Protein AF-A0A0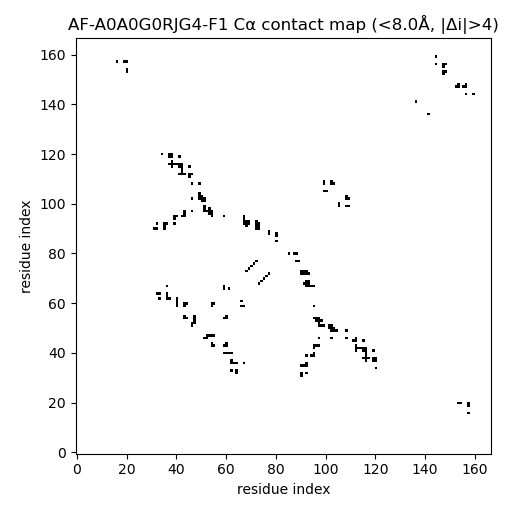G0RJG4-F1 (afdb_monomer)

Mean predicted aligned error: 9.1 Å

InterPro domains:
  IPR044537 Putative zinc metalloprotease Rip2-like [cd06158] (27-151)
  IPR052348 Zinc-dependent_metallopeptidase_M50B [PTHR35864] (21-141)

Foldseek 3Di:
DDDPPPDPDPVVVVVVLVVVLVVVVVVVLVVVLLLVLLLQLQLQVLLVVQQWCQLVVVVSNDSPSVSFDDCCQNPVVVVVCVVVVPPDDDDHTRHRDTDLVRGNDNPCSVVSSVVRSVVSSVVVVVVVVVVLVPPPDDPVLSVQCVVCVVVVVVVVNCVSVVDDPPD

Secondary structure (DSSP, 8-state):
---------HHHHHHHHHHHHHHHHHHHHHHHHHHHHHHHHHHHHHHHHTT--HHHHTT--SS-GGGG--HIIIIIHHHHHHHTT-S------PPPP--GGG-S-TTTHHHHHHHHHHHHHHHHHHHHHHHHHHS---HHHHHHHHHHHHTT-HHHHHHHHTS-S--

Sequence (167 aa):
MAVNSEKPSGFFSGLKLLVLLMLIMIFAIIALIMSAVVHEVAHGWTAYKLGDDTAKMLGRLTLNPIKHLDLFGSIILPLILVISHSPFFLAWAKPVPYNPYRLRDLKYGPLKVALAGPLSNLIMAVGFAIFARLLMIPQHTKLELAINFFQGSFDNLLGMMSGSFIN

Radius of gyration: 21.97 Å; Cα contacts (8 Å, |Δi|>4): 140; chains: 1; bounding box: 50×28×74 Å

Organism: NCBI:txid1618634

Nearest PDB structures (foldseek):
  4xkt-assembly1_G-2  TM=2.241E-01  e=1.289E+00  Escherichia coli
  4xkt-assembly1_C  TM=2.143E-01  e=2.997E+00  Escherichia coli

Structure (mmCIF, N/CA/C/O backbone):
data_AF-A0A0G0RJG4-F1
#
_entry.id   AF-A0A0G0RJG4-F1
#
loop_
_atom_site.group_PDB
_atom_site.id
_atom_site.type_symbol
_atom_site.label_atom_id
_atom_site.label_alt_id
_atom_site.label_comp_id
_atom_site.label_asym_id
_atom_site.label_entity_id
_atom_site.label_seq_id
_atom_site.pdbx_PDB_ins_code
_atom_site.Cartn_x
_atom_site.Cartn_y
_atom_site.Cartn_z
_atom_site.occupancy
_atom_site.B_iso_or_equiv
_atom_site.auth_seq_id
_atom_site.auth_comp_id
_atom_site.auth_asym_id
_atom_site.auth_atom_id
_atom_site.pdbx_PDB_model_num
ATOM 1 N N . MET A 1 1 ? 30.722 -3.584 -53.142 1.00 43.00 1 MET A N 1
ATOM 2 C CA . MET A 1 1 ? 30.078 -2.384 -52.570 1.00 43.00 1 MET A CA 1
ATOM 3 C C . MET A 1 1 ? 29.822 -2.692 -51.102 1.00 43.00 1 MET A C 1
ATOM 5 O O . MET A 1 1 ? 28.924 -3.465 -50.803 1.00 43.00 1 MET A O 1
ATOM 9 N N . ALA A 1 2 ? 30.721 -2.263 -50.213 1.00 41.78 2 ALA A N 1
ATOM 10 C CA . ALA A 1 2 ? 30.610 -2.545 -48.785 1.00 41.78 2 ALA A CA 1
ATOM 11 C C . ALA A 1 2 ? 29.524 -1.637 -48.197 1.00 41.78 2 ALA A C 1
ATOM 13 O O . ALA A 1 2 ? 29.663 -0.416 -48.221 1.00 41.78 2 ALA A O 1
ATOM 14 N N . VAL A 1 3 ? 28.428 -2.231 -47.726 1.00 47.91 3 VAL A N 1
ATOM 15 C CA . VAL A 1 3 ? 27.433 -1.520 -46.924 1.00 47.91 3 VAL A CA 1
ATOM 16 C C . VAL A 1 3 ? 28.093 -1.244 -45.579 1.00 47.91 3 VAL A C 1
ATOM 18 O O . VAL A 1 3 ? 28.253 -2.146 -44.760 1.00 47.91 3 VAL A O 1
ATOM 21 N N . ASN A 1 4 ? 28.541 -0.003 -45.390 1.00 43.38 4 ASN A N 1
ATOM 22 C CA . ASN A 1 4 ? 28.912 0.517 -44.083 1.00 43.38 4 ASN A CA 1
ATOM 23 C C . ASN A 1 4 ? 27.681 0.416 -43.179 1.00 43.38 4 ASN A C 1
ATOM 25 O O . ASN A 1 4 ? 26.763 1.229 -43.266 1.00 43.38 4 ASN A O 1
ATOM 29 N N . SER A 1 5 ? 27.652 -0.601 -42.320 1.00 49.16 5 SER A N 1
ATOM 30 C CA . SER A 1 5 ? 26.767 -0.627 -41.166 1.00 49.16 5 SER A CA 1
ATOM 31 C C . SER A 1 5 ? 27.285 0.423 -40.186 1.00 49.16 5 SER A C 1
ATOM 33 O O . SER A 1 5 ? 28.185 0.150 -39.385 1.00 49.16 5 SER A O 1
ATOM 35 N N . GLU A 1 6 ? 26.774 1.645 -40.288 1.00 47.28 6 GLU A N 1
ATOM 36 C CA . GLU A 1 6 ? 26.990 2.662 -39.267 1.00 47.28 6 GLU A CA 1
ATOM 37 C C . GLU A 1 6 ? 26.505 2.096 -37.928 1.00 47.28 6 GLU A C 1
ATOM 39 O O . GLU A 1 6 ? 25.310 1.923 -37.695 1.00 47.28 6 GLU A O 1
ATOM 44 N N . LYS A 1 7 ? 27.448 1.739 -37.049 1.00 47.12 7 LYS A N 1
ATOM 45 C CA . LYS A 1 7 ? 27.162 1.459 -35.641 1.00 47.12 7 LYS A CA 1
ATOM 46 C C . LYS A 1 7 ? 26.494 2.712 -35.065 1.00 47.12 7 LYS A C 1
ATOM 48 O O . LYS A 1 7 ? 27.163 3.749 -35.020 1.00 47.12 7 LYS A O 1
ATOM 53 N N . PRO A 1 8 ? 25.244 2.660 -34.576 1.00 45.19 8 PRO A N 1
ATOM 54 C CA . PRO A 1 8 ? 24.676 3.808 -33.896 1.00 45.19 8 PRO A CA 1
ATOM 55 C C . PRO A 1 8 ? 25.399 3.988 -32.552 1.00 45.19 8 PRO A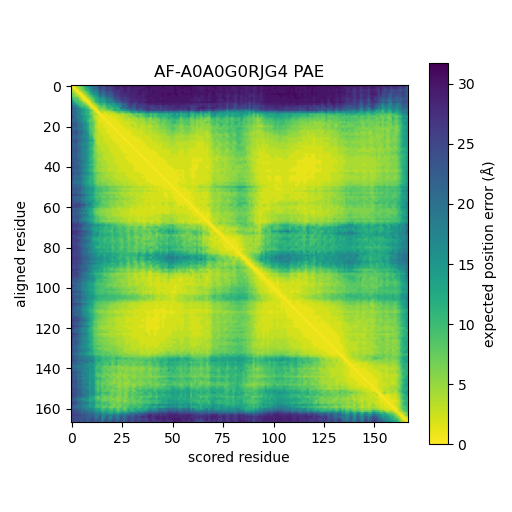 C 1
ATOM 57 O O . PRO A 1 8 ? 25.232 3.212 -31.615 1.00 45.19 8 PRO A O 1
ATOM 60 N N . SER A 1 9 ? 26.293 4.977 -32.525 1.00 48.28 9 SER A N 1
ATOM 61 C CA . SER A 1 9 ? 26.663 5.828 -31.385 1.00 48.28 9 SER A CA 1
ATOM 62 C C . SER A 1 9 ? 26.424 5.255 -29.972 1.00 48.28 9 SER A C 1
ATOM 64 O O . SER A 1 9 ? 25.478 5.610 -29.270 1.00 48.28 9 SER A O 1
ATOM 66 N N . GLY A 1 10 ? 27.378 4.450 -29.491 1.00 52.00 10 GLY A N 1
ATOM 67 C CA . GLY A 1 10 ? 27.362 3.810 -28.164 1.00 52.00 10 GLY A CA 1
ATOM 68 C C . GLY A 1 10 ? 27.379 4.736 -26.932 1.00 52.00 10 GLY A C 1
ATOM 69 O O . GLY A 1 10 ? 27.308 4.243 -25.814 1.00 52.00 10 GLY A O 1
ATOM 70 N N . PHE A 1 11 ? 27.459 6.060 -27.100 1.00 49.19 11 PHE A N 1
ATOM 71 C CA . PHE A 1 11 ? 27.419 7.024 -25.988 1.00 49.19 11 PHE A CA 1
ATOM 72 C C . PHE A 1 11 ? 26.005 7.579 -25.737 1.00 49.19 11 PHE A C 1
ATOM 74 O O . PHE A 1 11 ? 25.573 7.712 -24.593 1.00 49.19 11 PHE A O 1
ATOM 81 N N . PHE A 1 12 ? 25.237 7.832 -26.805 1.00 51.47 12 PHE A N 1
ATOM 82 C CA . PHE A 1 12 ? 23.851 8.300 -26.696 1.00 51.47 12 PHE A CA 1
ATOM 83 C C . PHE A 1 12 ? 22.882 7.185 -26.274 1.00 51.47 12 PHE A C 1
ATOM 85 O O . PHE A 1 12 ? 21.798 7.484 -25.776 1.00 51.47 12 PHE A O 1
ATOM 92 N N . SER A 1 13 ? 23.261 5.913 -26.435 1.00 65.81 13 SER A N 1
ATOM 93 C CA . SER A 1 13 ? 22.486 4.759 -25.961 1.00 65.81 13 SER A CA 1
ATOM 94 C C . SER A 1 13 ? 22.619 4.538 -24.450 1.00 65.81 13 SER A C 1
ATOM 96 O O . SER A 1 13 ? 21.612 4.292 -23.792 1.00 65.81 13 SER A O 1
ATOM 98 N N . GLY A 1 14 ? 23.820 4.701 -23.880 1.00 67.69 14 GLY A N 1
ATOM 99 C CA . GLY A 1 14 ? 24.075 4.483 -22.449 1.00 67.69 14 GLY A CA 1
ATOM 100 C C . GLY A 1 14 ? 23.371 5.491 -21.537 1.00 67.69 14 GLY A C 1
ATOM 101 O O . GLY A 1 14 ? 22.742 5.105 -20.555 1.00 67.69 14 GLY A O 1
ATOM 102 N N . LEU A 1 15 ? 23.394 6.782 -21.891 1.00 76.06 15 LEU A N 1
ATOM 103 C CA . LEU A 1 15 ? 22.679 7.809 -21.124 1.00 76.06 15 LEU A CA 1
ATOM 104 C C . LEU A 1 15 ? 2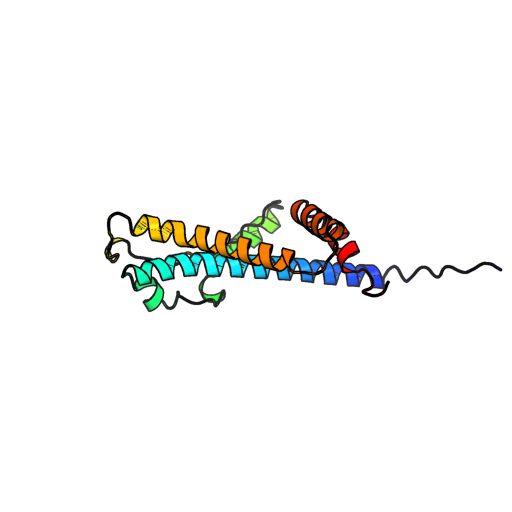1.154 7.623 -21.200 1.00 76.06 15 LEU A C 1
ATOM 106 O O . LEU A 1 15 ? 20.469 7.761 -20.191 1.00 76.06 15 LEU A O 1
ATOM 110 N N . LYS A 1 16 ? 20.617 7.269 -22.377 1.00 72.94 16 LYS A N 1
ATOM 111 C CA . LYS A 1 16 ? 19.186 6.956 -22.544 1.00 72.94 16 LYS A CA 1
ATOM 112 C C . LYS A 1 16 ? 18.770 5.745 -21.713 1.00 72.94 16 LYS A C 1
ATOM 114 O O . LYS A 1 16 ? 17.719 5.790 -21.082 1.00 72.94 16 LYS A O 1
ATOM 119 N N . LEU A 1 17 ? 19.597 4.700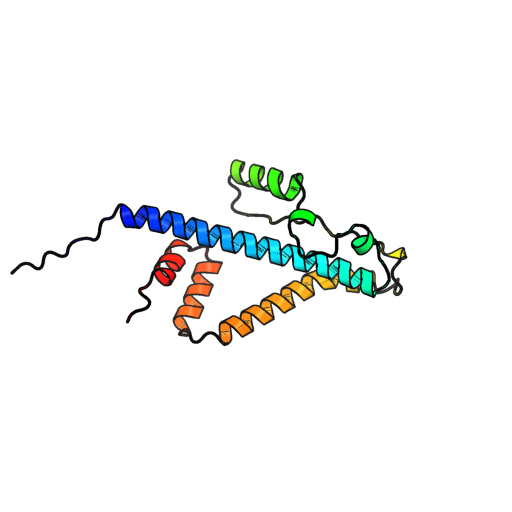 -21.690 1.00 71.31 17 LEU A N 1
ATOM 120 C CA . LEU A 1 17 ? 19.367 3.508 -20.877 1.00 71.31 17 LEU A CA 1
ATOM 121 C C . LEU A 1 17 ? 19.326 3.858 -19.385 1.00 71.31 17 LEU A C 1
ATOM 123 O O . LEU A 1 17 ? 18.393 3.467 -18.694 1.00 71.31 17 LEU A O 1
ATOM 127 N N . LEU A 1 18 ? 20.283 4.659 -18.910 1.00 77.00 18 LEU A N 1
ATOM 128 C CA . LEU A 1 18 ? 20.343 5.098 -17.516 1.00 77.00 18 LEU A CA 1
ATOM 129 C C . LEU A 1 18 ? 19.128 5.952 -17.123 1.00 77.00 18 LEU A C 1
ATOM 131 O O . LEU A 1 18 ? 18.521 5.717 -16.081 1.00 77.00 18 LEU A O 1
ATOM 135 N N . VAL A 1 19 ? 18.723 6.898 -17.972 1.00 79.50 19 VAL A N 1
ATOM 136 C CA . VAL A 1 19 ? 17.514 7.705 -17.738 1.00 79.50 19 VAL A CA 1
ATOM 137 C C . VAL A 1 19 ? 16.266 6.821 -17.699 1.00 79.50 19 VAL A C 1
ATOM 139 O O . VAL A 1 19 ? 15.425 6.990 -16.819 1.00 79.50 19 VAL A O 1
ATOM 142 N N . LEU A 1 20 ? 16.141 5.852 -18.607 1.00 72.12 20 LEU A N 1
ATOM 143 C CA . LEU A 1 20 ? 14.975 4.972 -18.662 1.00 72.12 20 LEU A CA 1
ATOM 144 C C . LEU A 1 20 ? 14.928 3.995 -17.470 1.00 72.12 20 LEU A C 1
ATOM 146 O O . LEU A 1 20 ? 13.856 3.809 -16.895 1.00 72.12 20 LEU A O 1
ATOM 150 N N . LEU A 1 21 ? 16.076 3.462 -17.028 1.00 75.44 21 LEU A N 1
ATOM 151 C CA . LEU A 1 21 ? 16.214 2.713 -15.767 1.00 75.44 21 LEU A CA 1
ATOM 152 C C . LEU A 1 21 ? 15.691 3.532 -14.585 1.00 75.44 21 LEU A C 1
ATOM 154 O O . LEU A 1 21 ? 14.862 3.055 -13.809 1.00 75.44 21 LEU A O 1
ATOM 158 N N . MET A 1 22 ? 16.144 4.783 -14.466 1.00 79.62 22 MET A N 1
ATOM 159 C CA . MET A 1 22 ? 15.704 5.679 -13.398 1.00 79.62 22 MET A CA 1
ATOM 160 C C . MET A 1 22 ? 14.191 5.909 -13.445 1.00 79.62 22 MET A C 1
ATOM 162 O O . MET A 1 22 ? 13.543 5.865 -12.402 1.00 79.62 22 MET A O 1
ATOM 166 N N . LEU A 1 23 ? 13.606 6.096 -14.631 1.00 81.50 23 LEU A N 1
ATOM 167 C CA . LEU A 1 23 ? 12.160 6.280 -14.785 1.00 81.50 23 LEU A CA 1
ATOM 168 C C . LEU A 1 23 ? 11.360 5.049 -14.339 1.00 81.50 23 LEU A C 1
ATOM 170 O O . LEU A 1 23 ? 10.376 5.206 -13.615 1.00 81.50 23 LEU A O 1
ATOM 174 N N . ILE A 1 24 ? 11.780 3.838 -14.724 1.00 78.50 24 ILE A N 1
ATOM 175 C CA . ILE A 1 24 ? 11.117 2.592 -14.304 1.00 78.50 24 ILE A CA 1
ATOM 176 C C . ILE A 1 24 ? 11.192 2.433 -12.785 1.00 78.50 24 ILE A C 1
ATOM 178 O O . ILE A 1 24 ? 10.181 2.134 -12.147 1.00 78.50 24 ILE A O 1
ATOM 182 N N . MET A 1 25 ? 12.360 2.686 -12.193 1.00 79.00 25 MET A N 1
ATOM 183 C CA . MET A 1 25 ? 12.541 2.610 -10.743 1.00 79.00 25 MET A CA 1
ATOM 184 C C . MET A 1 25 ? 11.673 3.627 -10.001 1.00 79.00 25 MET A C 1
ATOM 186 O O . MET A 1 25 ? 11.000 3.273 -9.034 1.00 79.00 25 MET A O 1
ATOM 190 N N . ILE A 1 26 ? 11.629 4.875 -10.472 1.00 83.75 26 ILE A N 1
ATOM 191 C CA . ILE A 1 26 ? 10.773 5.919 -9.896 1.00 83.75 26 ILE A CA 1
ATOM 192 C C . ILE A 1 26 ? 9.301 5.510 -9.991 1.00 83.75 26 ILE A C 1
ATOM 194 O O . ILE A 1 26 ? 8.573 5.612 -9.004 1.00 83.75 26 ILE A O 1
ATOM 198 N N . PHE A 1 27 ? 8.861 5.006 -11.145 1.00 84.81 27 PHE A N 1
ATOM 199 C CA . PHE A 1 27 ? 7.491 4.536 -11.330 1.00 84.81 27 PHE A CA 1
ATOM 200 C C . PHE A 1 27 ? 7.142 3.391 -10.369 1.00 84.81 27 PHE A C 1
ATOM 202 O O . PHE A 1 27 ? 6.102 3.442 -9.712 1.00 84.81 27 PHE A O 1
ATOM 209 N N . ALA A 1 28 ? 8.023 2.395 -10.234 1.00 82.44 28 ALA A N 1
ATOM 210 C CA . ALA A 1 28 ? 7.832 1.272 -9.320 1.00 82.44 28 ALA A CA 1
ATOM 211 C C . ALA A 1 28 ? 7.734 1.732 -7.855 1.00 82.44 28 ALA A C 1
ATOM 213 O O . ALA A 1 28 ? 6.841 1.293 -7.130 1.00 82.44 28 ALA A O 1
ATOM 214 N N . ILE A 1 29 ? 8.594 2.665 -7.433 1.00 83.44 29 ILE A N 1
ATOM 215 C CA . ILE A 1 29 ? 8.563 3.248 -6.084 1.00 83.44 29 ILE A CA 1
ATOM 216 C C . ILE A 1 29 ? 7.258 4.016 -5.848 1.00 83.44 29 ILE A C 1
ATOM 218 O O . ILE A 1 29 ? 6.623 3.839 -4.809 1.00 83.44 29 ILE A O 1
ATOM 222 N N . ILE A 1 30 ? 6.817 4.835 -6.806 1.00 87.62 30 ILE A N 1
ATOM 223 C CA . ILE A 1 30 ? 5.546 5.566 -6.698 1.00 87.62 30 ILE A CA 1
ATOM 224 C C . ILE A 1 30 ? 4.375 4.586 -6.585 1.00 87.62 30 ILE A C 1
ATOM 226 O O . ILE A 1 30 ? 3.525 4.756 -5.711 1.00 87.62 30 ILE A O 1
ATOM 230 N N . ALA A 1 31 ? 4.335 3.546 -7.420 1.00 88.94 31 ALA A N 1
ATOM 231 C CA . ALA A 1 31 ? 3.289 2.528 -7.371 1.00 88.94 31 ALA A CA 1
ATOM 232 C C . ALA A 1 31 ? 3.261 1.805 -6.014 1.00 88.94 31 ALA A C 1
ATOM 234 O O . ALA A 1 31 ? 2.189 1.613 -5.438 1.00 88.94 31 ALA A O 1
ATOM 235 N N . LEU A 1 32 ? 4.434 1.475 -5.469 1.00 86.88 32 LEU A N 1
ATOM 236 C CA . LEU A 1 32 ? 4.583 0.850 -4.157 1.00 86.88 32 LEU A CA 1
ATOM 237 C C . LEU A 1 32 ? 4.070 1.753 -3.026 1.00 86.88 32 LEU A C 1
ATOM 239 O O . LEU A 1 32 ? 3.271 1.308 -2.201 1.00 86.88 32 LEU A O 1
ATOM 243 N N . ILE A 1 33 ? 4.463 3.031 -3.023 1.00 89.25 33 ILE A N 1
ATOM 244 C CA . ILE A 1 33 ? 3.992 4.025 -2.045 1.00 89.25 33 ILE A CA 1
ATOM 245 C C . ILE A 1 33 ? 2.475 4.177 -2.139 1.00 89.25 33 ILE A C 1
ATOM 247 O O . ILE A 1 33 ? 1.787 4.133 -1.122 1.00 89.25 33 ILE A O 1
ATOM 251 N N . MET A 1 34 ? 1.931 4.320 -3.347 1.00 92.19 34 MET A N 1
ATOM 252 C CA . MET A 1 34 ? 0.489 4.473 -3.531 1.00 92.19 34 MET A CA 1
ATOM 253 C C . MET A 1 34 ? -0.278 3.222 -3.096 1.00 92.19 34 MET A C 1
ATOM 255 O O . MET A 1 34 ? -1.319 3.352 -2.454 1.00 92.19 34 MET A O 1
ATOM 259 N N . SER A 1 35 ? 0.247 2.023 -3.363 1.00 92.88 35 SER A N 1
ATOM 260 C CA . SER A 1 35 ? -0.346 0.777 -2.868 1.00 92.88 35 SER A CA 1
ATOM 261 C C . SER A 1 35 ? -0.363 0.728 -1.339 1.00 92.88 35 SER A C 1
ATOM 263 O O . SER A 1 35 ? -1.383 0.357 -0.762 1.00 92.88 35 SER A O 1
ATOM 265 N N . ALA A 1 36 ? 0.727 1.121 -0.677 1.00 91.44 36 ALA A N 1
ATOM 266 C CA . ALA A 1 36 ? 0.795 1.184 0.783 1.00 91.44 36 ALA A CA 1
ATOM 267 C C . ALA A 1 36 ? -0.166 2.239 1.360 1.00 91.44 36 ALA A C 1
ATOM 269 O O . ALA A 1 36 ? -0.847 1.991 2.350 1.00 91.44 36 ALA A O 1
ATOM 270 N N . VAL A 1 37 ? -0.305 3.396 0.710 1.00 93.75 37 VAL A N 1
ATOM 271 C CA . VAL A 1 37 ? -1.272 4.426 1.122 1.00 93.75 37 VAL A CA 1
ATOM 272 C C . VAL A 1 37 ? -2.703 3.908 1.025 1.00 93.75 37 VAL A C 1
ATOM 274 O O . VAL A 1 37 ? -3.486 4.103 1.951 1.00 93.75 37 VAL A O 1
ATOM 277 N N . VAL A 1 38 ? -3.061 3.233 -0.069 1.00 95.88 38 VAL A N 1
ATOM 278 C CA . VAL A 1 38 ? -4.399 2.640 -0.219 1.00 95.88 38 VAL A CA 1
ATOM 279 C C . VAL A 1 38 ? -4.646 1.575 0.854 1.00 95.88 38 VAL A C 1
ATOM 281 O O . VAL A 1 38 ? -5.729 1.567 1.437 1.00 95.88 38 VAL A O 1
ATOM 284 N N . HIS A 1 39 ? -3.645 0.746 1.163 1.00 95.94 39 HIS A N 1
ATOM 285 C CA . HIS A 1 39 ? -3.690 -0.249 2.241 1.00 95.94 39 HIS A CA 1
ATOM 286 C C . HIS A 1 39 ? -4.041 0.382 3.596 1.00 95.94 39 HIS A C 1
ATOM 288 O O . HIS A 1 39 ? -5.005 -0.009 4.256 1.00 95.94 39 HIS A O 1
ATOM 294 N N . GLU A 1 40 ? -3.309 1.424 3.977 1.00 95.19 40 GLU A N 1
ATOM 295 C CA . GLU A 1 40 ? -3.510 2.128 5.243 1.00 95.19 40 GLU A CA 1
ATOM 296 C C . GLU A 1 40 ? -4.842 2.885 5.295 1.00 95.19 40 GLU A C 1
ATOM 298 O O . GLU A 1 40 ? -5.567 2.867 6.297 1.00 95.19 40 GLU A O 1
ATOM 303 N N . VAL A 1 41 ? -5.226 3.519 4.187 1.00 96.12 41 VAL A N 1
ATOM 304 C CA . VAL A 1 41 ? -6.527 4.186 4.078 1.00 96.12 41 VAL A CA 1
ATOM 305 C C . VAL A 1 41 ? -7.666 3.173 4.170 1.00 96.12 41 VAL A C 1
ATOM 307 O O . VAL A 1 41 ? -8.691 3.498 4.766 1.00 96.12 41 VAL A O 1
ATOM 310 N N . ALA A 1 42 ? -7.509 1.951 3.656 1.00 97.56 42 ALA A N 1
ATOM 311 C CA . ALA A 1 42 ? -8.522 0.903 3.766 1.00 97.56 42 ALA A CA 1
ATOM 312 C C . ALA A 1 42 ? -8.742 0.457 5.222 1.00 97.56 42 ALA A C 1
ATOM 314 O O . ALA A 1 42 ? -9.898 0.303 5.638 1.00 97.56 42 ALA A O 1
ATOM 315 N N . HIS A 1 43 ? -7.674 0.334 6.020 1.00 97.25 43 HIS A N 1
ATOM 316 C CA . HIS A 1 43 ? -7.778 0.117 7.468 1.00 97.25 43 HIS A CA 1
ATOM 317 C C . HIS A 1 43 ? -8.589 1.231 8.136 1.00 97.25 43 HIS A C 1
ATOM 319 O O . HIS A 1 43 ? -9.624 0.968 8.760 1.00 97.25 43 HIS A O 1
ATOM 325 N N . GLY A 1 44 ? -8.171 2.485 7.948 1.00 96.25 44 GLY A N 1
ATOM 326 C CA . GLY A 1 44 ? -8.833 3.636 8.560 1.00 96.25 44 GLY A CA 1
ATOM 327 C C . GLY A 1 44 ? -10.274 3.835 8.086 1.00 96.25 44 GLY A C 1
ATOM 328 O O . GLY A 1 44 ? -11.147 4.192 8.876 1.00 96.25 44 GLY A O 1
ATOM 329 N N . TRP A 1 45 ? -10.553 3.593 6.806 1.00 97.38 45 TRP A N 1
ATOM 330 C CA . TRP A 1 45 ? -11.897 3.708 6.243 1.00 97.38 45 TRP A CA 1
ATOM 331 C C . TRP A 1 45 ? -12.830 2.651 6.826 1.00 97.38 45 TRP A C 1
ATOM 333 O O . TRP A 1 45 ? -13.973 2.957 7.167 1.00 97.38 45 TRP A O 1
ATOM 343 N N . THR A 1 46 ? -12.337 1.426 7.005 1.00 97.56 46 THR A N 1
ATOM 344 C CA . THR A 1 46 ? -13.107 0.346 7.630 1.00 97.56 46 THR A CA 1
ATOM 345 C C . THR A 1 46 ? -13.378 0.645 9.100 1.00 97.56 46 THR A C 1
ATOM 347 O O . THR A 1 46 ? -14.521 0.512 9.538 1.00 97.56 46 THR A O 1
ATOM 350 N N . ALA A 1 47 ? -12.381 1.134 9.845 1.00 97.12 47 ALA A N 1
ATOM 351 C CA . ALA A 1 47 ? -12.568 1.588 11.224 1.00 97.12 47 ALA A CA 1
ATOM 352 C C . ALA A 1 47 ? -13.624 2.705 11.309 1.00 97.12 47 ALA A C 1
ATOM 354 O O . ALA A 1 47 ? -14.556 2.615 12.110 1.00 97.12 47 ALA A O 1
ATOM 355 N N . TYR A 1 48 ? -13.569 3.677 10.392 1.00 96.94 48 TYR A N 1
ATOM 356 C CA . TYR A 1 48 ? -14.559 4.750 10.286 1.00 96.94 48 TYR A CA 1
ATOM 357 C C . TYR A 1 48 ? -15.972 4.236 10.011 1.00 96.94 48 TYR A C 1
ATOM 359 O O . TYR A 1 48 ? -16.929 4.657 10.662 1.00 96.94 48 TYR A O 1
ATOM 367 N N . LYS A 1 49 ? -16.124 3.284 9.086 1.00 96.56 49 LYS A N 1
ATOM 368 C CA . LYS A 1 49 ? -17.420 2.646 8.805 1.00 96.56 49 LYS A CA 1
ATOM 369 C C . LYS A 1 49 ? -17.946 1.837 9.987 1.00 96.56 49 LYS A C 1
ATOM 371 O O . LYS A 1 49 ? -19.160 1.763 10.179 1.00 96.56 49 LYS A O 1
ATOM 376 N N . LEU A 1 50 ? -17.050 1.277 10.792 1.00 96.62 50 LEU A N 1
ATOM 377 C CA . LEU A 1 50 ? -17.376 0.570 12.024 1.00 96.62 50 LEU A CA 1
ATOM 378 C C . LEU A 1 50 ? -17.586 1.504 13.224 1.00 96.62 50 LEU A C 1
ATOM 380 O O . LEU A 1 50 ? -17.952 1.006 14.281 1.00 96.62 50 LEU A O 1
ATOM 384 N N . GLY A 1 51 ? -17.448 2.823 13.070 1.00 95.50 51 GLY A N 1
ATOM 385 C CA . GLY A 1 51 ? -17.792 3.819 14.091 1.00 95.50 51 GLY A CA 1
ATOM 386 C C . GLY A 1 51 ? -16.612 4.565 14.712 1.00 95.50 51 GLY A C 1
ATOM 387 O O . GLY A 1 51 ? -16.849 5.519 15.445 1.00 95.50 51 GLY A O 1
ATOM 388 N N . ASP A 1 52 ? -15.369 4.194 14.400 1.00 96.75 52 ASP A N 1
ATOM 389 C CA . ASP A 1 52 ? -14.189 4.887 14.914 1.00 96.75 52 ASP A CA 1
ATOM 390 C C . ASP A 1 52 ? -13.728 6.009 13.974 1.00 96.75 52 ASP A C 1
ATOM 392 O O . ASP A 1 52 ? -13.151 5.784 12.911 1.00 96.75 52 ASP A O 1
ATOM 396 N N . ASP A 1 53 ? -13.946 7.252 14.382 1.00 95.56 53 ASP A N 1
ATOM 397 C CA . ASP A 1 53 ? -13.578 8.446 13.627 1.00 95.56 53 ASP A CA 1
ATOM 398 C C . ASP A 1 53 ? -12.148 8.950 13.868 1.00 95.56 53 ASP A C 1
ATOM 400 O O . ASP A 1 53 ? -11.757 9.951 13.263 1.00 95.56 53 ASP A O 1
ATOM 404 N N . THR A 1 54 ? -11.336 8.245 14.664 1.00 95.12 54 THR A N 1
ATOM 405 C CA . THR A 1 54 ? -9.964 8.645 15.030 1.00 95.12 54 THR A CA 1
ATOM 406 C C . THR A 1 54 ? -9.107 9.004 13.808 1.00 95.12 54 THR A C 1
ATOM 408 O O . THR A 1 54 ? -8.570 10.112 13.723 1.00 95.12 54 THR A O 1
ATOM 411 N N . ALA A 1 55 ? -9.029 8.118 12.809 1.00 93.38 55 ALA A N 1
ATOM 412 C CA . ALA A 1 55 ? -8.276 8.369 11.577 1.00 93.38 55 ALA A CA 1
ATOM 413 C C . ALA A 1 55 ? -8.802 9.584 10.790 1.00 93.38 55 ALA A C 1
ATOM 415 O O . ALA A 1 55 ? -8.027 10.341 10.195 1.00 93.38 55 ALA A O 1
A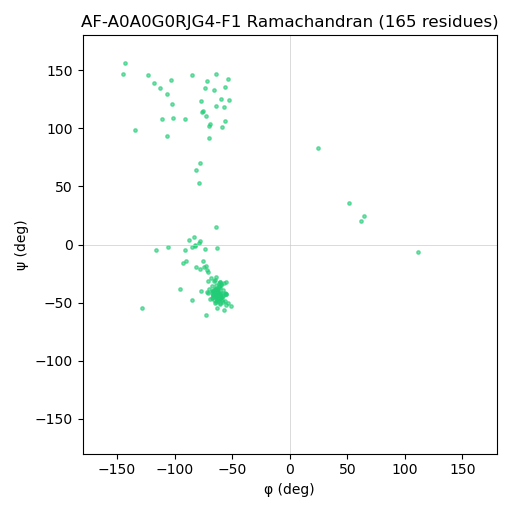TOM 416 N N . LYS A 1 56 ? -10.125 9.784 10.778 1.00 94.06 56 LYS A N 1
ATOM 417 C CA . LYS A 1 56 ? -10.768 10.893 10.066 1.00 94.06 56 LYS A CA 1
ATOM 418 C C . LYS A 1 56 ? -10.457 12.226 10.739 1.00 94.06 56 LYS A C 1
ATOM 420 O O . LYS A 1 56 ? -10.059 13.161 10.048 1.00 94.06 56 LYS A O 1
ATOM 425 N N . MET A 1 57 ? -10.590 12.298 12.063 1.00 94.38 57 MET A N 1
ATOM 426 C CA . MET A 1 57 ? -10.296 13.500 12.851 1.00 94.38 57 MET A CA 1
ATOM 427 C C . MET A 1 57 ? -8.829 13.920 12.736 1.00 94.38 57 MET A C 1
ATOM 429 O O . MET A 1 57 ? -8.530 15.105 12.644 1.00 94.38 57 MET A O 1
ATOM 433 N N . LEU A 1 58 ? -7.913 12.953 12.655 1.00 93.44 58 LEU A N 1
ATOM 434 C CA . LEU A 1 58 ? -6.486 13.211 12.440 1.00 93.44 58 LEU A CA 1
ATOM 435 C C . LEU A 1 58 ? -6.141 13.545 10.976 1.00 93.44 58 LEU A C 1
ATOM 437 O O . LEU A 1 58 ? -4.967 13.698 10.631 1.00 93.44 58 LEU A O 1
ATOM 441 N N . GLY A 1 59 ? -7.140 13.627 10.090 1.00 92.44 59 GLY A N 1
ATOM 442 C CA . GLY A 1 59 ? -6.958 13.948 8.676 1.00 92.44 59 GLY A CA 1
ATOM 443 C C . GLY A 1 59 ? -6.148 12.901 7.907 1.00 92.44 59 GLY A C 1
ATOM 444 O O . GLY A 1 59 ? -5.520 13.253 6.902 1.00 92.44 59 GLY A O 1
ATOM 445 N N . ARG A 1 60 ? -6.141 11.650 8.394 1.00 93.19 60 ARG A N 1
ATOM 446 C CA . ARG A 1 60 ? -5.378 10.504 7.869 1.00 93.19 60 ARG A CA 1
ATOM 447 C C . ARG A 1 60 ? -6.139 9.699 6.812 1.00 93.19 60 ARG A C 1
ATOM 449 O O . ARG A 1 60 ? -5.519 8.944 6.078 1.00 93.19 60 ARG A O 1
ATOM 456 N N . LEU A 1 61 ? -7.451 9.892 6.666 1.00 93.56 61 LEU A N 1
ATOM 457 C CA . LEU A 1 61 ? -8.230 9.313 5.561 1.00 93.56 61 LEU A CA 1
ATOM 458 C C . LEU A 1 61 ? -8.025 10.109 4.265 1.00 93.56 61 LEU A C 1
ATOM 460 O O . LEU A 1 61 ? -8.905 10.842 3.818 1.00 93.56 61 LEU A O 1
ATOM 464 N N . THR A 1 62 ? -6.832 10.015 3.687 1.00 93.88 62 THR A N 1
ATOM 465 C CA . THR A 1 62 ? -6.459 10.724 2.460 1.00 93.88 62 THR A CA 1
ATOM 466 C C . THR A 1 62 ? -5.524 9.878 1.610 1.00 93.88 62 THR A C 1
ATOM 468 O O . THR A 1 62 ? -4.693 9.159 2.148 1.00 93.88 62 THR A O 1
ATOM 471 N N . LEU A 1 63 ? -5.618 10.003 0.287 1.00 92.81 63 LEU A N 1
ATOM 472 C CA . LEU A 1 63 ? -4.672 9.387 -0.647 1.00 92.81 63 LEU A CA 1
ATOM 473 C C . LEU A 1 63 ? -3.399 10.224 -0.844 1.00 92.81 63 LEU A C 1
ATOM 475 O O . LEU A 1 63 ? -2.583 9.899 -1.698 1.00 92.81 63 LEU A O 1
ATOM 479 N N . ASN A 1 64 ? -3.220 11.308 -0.081 1.00 92.50 64 ASN A N 1
ATOM 480 C CA . ASN A 1 64 ? -1.982 12.076 -0.102 1.00 92.50 64 ASN A CA 1
ATOM 481 C C . ASN A 1 64 ? -0.862 11.284 0.607 1.00 92.50 64 ASN A C 1
ATOM 483 O O . ASN A 1 64 ? -0.905 11.179 1.840 1.00 92.50 64 ASN A O 1
ATOM 487 N N . PRO A 1 65 ? 0.157 10.785 -0.122 1.00 86.75 65 PRO A N 1
ATOM 488 C CA . PRO A 1 65 ? 1.208 9.944 0.445 1.00 86.75 65 PRO A CA 1
ATOM 489 C C . PRO A 1 65 ? 1.999 10.656 1.538 1.00 86.75 65 PRO A C 1
ATOM 491 O O . PRO A 1 65 ? 2.354 10.029 2.528 1.00 86.75 65 PRO A O 1
ATOM 494 N N . ILE A 1 66 ? 2.179 11.977 1.442 1.00 88.38 66 ILE A N 1
ATOM 495 C CA . ILE A 1 66 ? 2.954 12.773 2.406 1.00 88.38 66 ILE A CA 1
ATOM 496 C C . ILE A 1 66 ? 2.406 12.617 3.830 1.00 88.38 66 ILE A C 1
ATOM 498 O O . ILE A 1 66 ? 3.166 12.618 4.795 1.00 88.38 66 ILE A O 1
ATOM 502 N N . LYS A 1 67 ? 1.088 12.436 3.989 1.00 86.62 67 LYS A N 1
ATOM 503 C CA . LYS A 1 67 ? 0.483 12.258 5.317 1.00 86.62 67 LYS A CA 1
ATOM 504 C C . LYS A 1 67 ? 0.774 10.894 5.939 1.00 86.62 67 LYS A C 1
ATOM 506 O O . LYS A 1 67 ? 0.631 10.752 7.154 1.00 86.62 67 LYS A O 1
ATOM 511 N N . HIS A 1 68 ? 1.169 9.920 5.130 1.00 86.56 68 HIS A N 1
ATOM 512 C CA . HIS A 1 68 ? 1.455 8.542 5.524 1.00 86.56 68 HIS A CA 1
ATOM 513 C C . HIS A 1 68 ? 2.948 8.233 5.554 1.00 86.56 68 HIS A C 1
ATOM 515 O O . HIS A 1 68 ? 3.318 7.141 5.953 1.00 86.56 68 HIS A O 1
ATOM 521 N N . LEU A 1 69 ? 3.812 9.177 5.192 1.00 84.62 69 LEU A N 1
ATOM 522 C CA . LEU A 1 69 ? 5.253 9.022 5.359 1.00 84.62 69 LEU A CA 1
ATOM 523 C C . LEU A 1 69 ? 5.670 9.423 6.779 1.00 84.62 69 LEU A C 1
ATOM 525 O O . LEU A 1 69 ? 5.104 10.332 7.398 1.00 84.62 69 LEU A O 1
ATOM 529 N N . ASP A 1 70 ? 6.678 8.740 7.303 1.00 85.12 70 ASP A N 1
ATOM 530 C CA . ASP A 1 70 ? 7.393 9.100 8.521 1.00 85.12 70 ASP A CA 1
ATOM 531 C C . ASP A 1 70 ? 8.887 9.252 8.232 1.00 85.12 70 ASP A C 1
ATOM 533 O O . ASP A 1 70 ? 9.467 8.539 7.421 1.00 85.12 70 ASP A O 1
ATOM 537 N N . LEU A 1 71 ? 9.538 10.186 8.921 1.00 78.00 71 LEU A N 1
ATOM 538 C CA . LEU A 1 71 ? 10.954 10.478 8.695 1.00 78.00 71 LEU A CA 1
ATOM 539 C C . LEU A 1 71 ? 11.848 9.249 8.939 1.00 78.00 71 LEU A C 1
ATOM 541 O O . LEU A 1 71 ? 12.842 9.051 8.247 1.00 78.00 71 LEU A O 1
ATOM 545 N N . PHE A 1 72 ? 11.486 8.409 9.909 1.00 80.81 72 PHE A N 1
ATOM 546 C CA . PHE A 1 72 ? 12.276 7.234 10.248 1.00 80.81 72 PHE A CA 1
ATOM 547 C C . PHE A 1 72 ? 12.154 6.147 9.177 1.00 80.81 72 PHE A C 1
ATOM 549 O O . PHE A 1 72 ? 13.145 5.803 8.536 1.00 80.81 72 PHE A O 1
ATOM 556 N N . GLY A 1 73 ? 10.946 5.646 8.931 1.00 75.12 73 GLY A N 1
ATOM 557 C CA . GLY A 1 73 ? 10.715 4.573 7.972 1.00 75.12 73 GLY A CA 1
ATOM 558 C C . GLY A 1 73 ? 10.879 4.989 6.512 1.00 75.12 73 GLY A C 1
ATOM 559 O O . GLY A 1 73 ? 11.323 4.186 5.699 1.00 75.12 73 GLY A O 1
ATOM 560 N N . SER A 1 74 ? 10.573 6.240 6.164 1.00 74.81 74 SER A N 1
ATOM 561 C CA . SER A 1 74 ? 10.588 6.699 4.766 1.00 74.81 74 SER A CA 1
ATOM 562 C C . SER A 1 74 ? 11.913 7.331 4.324 1.00 74.81 74 SER A C 1
ATOM 564 O O . SER A 1 74 ? 12.120 7.499 3.125 1.00 74.81 74 SER A O 1
ATOM 566 N N . ILE A 1 75 ? 12.804 7.707 5.255 1.00 77.12 75 ILE A N 1
ATOM 567 C CA . ILE A 1 75 ? 14.092 8.353 4.930 1.00 77.12 75 ILE A CA 1
ATOM 568 C C . ILE A 1 75 ? 15.268 7.645 5.612 1.00 77.12 75 ILE A C 1
ATOM 570 O O . ILE A 1 75 ? 16.199 7.217 4.931 1.00 77.12 75 ILE A O 1
ATOM 574 N N . ILE A 1 76 ? 15.233 7.486 6.938 1.00 81.75 76 ILE A N 1
ATOM 575 C CA . ILE A 1 76 ? 16.366 6.919 7.692 1.00 81.75 76 ILE A CA 1
ATOM 576 C C . ILE A 1 76 ? 16.569 5.437 7.356 1.00 81.75 76 ILE A C 1
ATOM 578 O O . ILE A 1 76 ? 17.693 5.015 7.087 1.00 81.75 76 ILE A O 1
ATOM 582 N N . LEU A 1 77 ? 15.492 4.650 7.334 1.00 81.94 77 LEU A N 1
ATOM 583 C CA . LEU A 1 77 ? 15.561 3.217 7.058 1.00 81.94 77 LEU A CA 1
ATOM 584 C C . LEU A 1 77 ? 16.099 2.921 5.640 1.00 81.94 77 LEU A C 1
ATOM 586 O O . LEU A 1 77 ? 17.056 2.153 5.543 1.00 81.94 77 LEU A O 1
ATOM 590 N N . PRO A 1 78 ? 15.603 3.554 4.554 1.00 75.94 78 PRO A N 1
ATOM 591 C CA . PRO A 1 78 ? 16.200 3.412 3.229 1.00 75.94 78 PRO A CA 1
ATOM 592 C C . PRO A 1 78 ? 17.683 3.784 3.193 1.00 75.94 78 PRO A C 1
ATOM 594 O O . PRO A 1 78 ? 18.469 3.057 2.595 1.00 75.94 78 PRO A O 1
ATOM 597 N N . LEU A 1 79 ? 18.090 4.869 3.863 1.00 81.75 79 LEU A N 1
ATOM 598 C CA . LEU A 1 79 ? 19.492 5.295 3.894 1.00 81.75 79 LEU A CA 1
ATOM 599 C C . LEU A 1 79 ? 20.396 4.233 4.535 1.00 81.75 79 LEU A C 1
ATOM 601 O O . LEU A 1 79 ? 21.458 3.920 3.998 1.00 81.75 79 LEU A O 1
ATOM 605 N N . ILE A 1 80 ? 19.955 3.636 5.644 1.00 83.69 80 ILE A N 1
ATOM 606 C CA . ILE A 1 80 ? 20.670 2.532 6.294 1.00 83.69 80 ILE A CA 1
ATOM 607 C C . ILE A 1 80 ? 20.745 1.322 5.360 1.00 83.69 80 ILE A C 1
ATOM 609 O O . ILE A 1 80 ? 21.812 0.722 5.245 1.00 83.69 80 ILE A O 1
ATOM 613 N N . LEU A 1 81 ? 19.654 0.973 4.671 1.00 82.31 81 LEU A N 1
ATOM 614 C CA . LEU A 1 81 ? 19.618 -0.153 3.728 1.00 82.31 81 LEU A CA 1
ATOM 615 C C . LEU A 1 81 ? 20.581 0.046 2.549 1.00 82.31 81 LEU A C 1
ATOM 617 O O . LEU A 1 81 ? 21.262 -0.901 2.159 1.00 82.31 81 LEU A O 1
ATOM 621 N N . VAL A 1 82 ? 20.697 1.275 2.035 1.00 81.19 82 VAL A N 1
ATOM 622 C CA . VAL A 1 82 ? 21.673 1.615 0.987 1.00 81.19 82 VAL A CA 1
ATOM 623 C C . VAL A 1 82 ? 23.103 1.483 1.507 1.00 81.19 82 VAL A C 1
ATOM 625 O O . VAL A 1 82 ? 23.925 0.834 0.867 1.00 81.19 82 VAL A O 1
ATOM 628 N N . ILE A 1 83 ? 23.407 2.040 2.683 1.00 85.69 83 ILE A N 1
ATOM 629 C CA . ILE A 1 83 ? 24.756 1.965 3.272 1.00 85.69 83 ILE A CA 1
ATOM 630 C C . ILE A 1 83 ? 25.148 0.511 3.581 1.00 85.69 83 ILE A C 1
ATOM 632 O O . ILE A 1 83 ? 26.289 0.104 3.362 1.00 85.69 83 ILE A O 1
ATOM 636 N N . SER A 1 84 ? 24.198 -0.291 4.057 1.00 84.06 84 SER A N 1
ATOM 637 C CA . SER A 1 84 ? 24.408 -1.706 4.382 1.00 84.06 84 SER A CA 1
ATOM 638 C C . SER A 1 84 ? 24.398 -2.636 3.164 1.00 84.06 84 SER A C 1
ATOM 640 O O . SER A 1 84 ? 24.577 -3.838 3.340 1.00 84.06 84 SER A O 1
ATOM 642 N N . HIS A 1 85 ? 24.235 -2.103 1.944 1.00 78.88 85 HIS A N 1
ATOM 643 C CA . HIS A 1 85 ? 24.159 -2.878 0.699 1.00 78.88 85 HIS A CA 1
ATOM 644 C C . HIS A 1 85 ? 23.119 -4.008 0.771 1.00 78.88 85 HIS A C 1
ATOM 646 O O . HIS A 1 85 ? 23.316 -5.101 0.236 1.00 78.88 85 HIS A O 1
ATOM 652 N N . SER A 1 86 ? 22.008 -3.751 1.466 1.00 73.75 86 SER A N 1
ATOM 653 C CA . SER A 1 86 ? 20.939 -4.732 1.606 1.00 73.75 86 SER A CA 1
ATOM 654 C C . SER A 1 86 ? 20.299 -5.004 0.240 1.00 73.75 86 SER A C 1
ATOM 656 O O . SER A 1 86 ? 19.939 -4.055 -0.460 1.00 73.75 86 SER A O 1
ATOM 658 N N . PRO A 1 87 ? 20.079 -6.275 -0.138 1.00 68.81 87 PRO A N 1
ATOM 659 C CA . PRO A 1 87 ? 19.387 -6.617 -1.378 1.00 68.81 87 PRO A CA 1
ATOM 660 C C . PRO A 1 87 ? 17.871 -6.352 -1.310 1.00 68.81 87 PRO A C 1
ATOM 662 O O . PRO A 1 87 ? 17.174 -6.539 -2.305 1.00 68.81 87 PRO A O 1
ATOM 665 N N . PHE A 1 88 ? 17.339 -5.933 -0.154 1.00 64.19 88 PHE A N 1
ATOM 666 C CA . PHE A 1 88 ? 15.906 -5.732 0.063 1.00 64.19 88 PHE A CA 1
ATOM 667 C C . PHE A 1 88 ? 15.555 -4.257 0.268 1.00 64.19 88 PHE A C 1
ATOM 669 O O .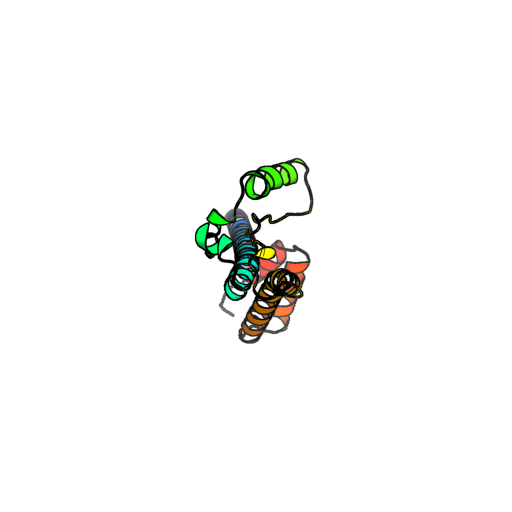 PHE A 1 88 ? 16.173 -3.563 1.077 1.00 64.19 88 PHE A O 1
ATOM 676 N N . PHE A 1 89 ? 14.496 -3.807 -0.411 1.00 67.31 89 PHE A N 1
ATOM 677 C CA . PHE A 1 89 ? 13.882 -2.496 -0.208 1.00 67.31 89 PHE A CA 1
ATOM 678 C C . PHE A 1 89 ? 12.601 -2.645 0.620 1.00 67.31 89 PHE A C 1
ATOM 680 O O . PHE A 1 89 ? 11.675 -3.350 0.219 1.00 67.31 89 PHE A O 1
ATOM 687 N N . LEU A 1 90 ? 12.540 -1.983 1.777 1.00 68.62 90 LEU A N 1
ATOM 688 C CA . LEU A 1 90 ? 11.356 -1.974 2.635 1.00 68.62 90 LEU A CA 1
ATOM 689 C C . LEU A 1 90 ? 10.594 -0.666 2.436 1.00 68.62 90 LEU A C 1
ATOM 691 O O . LEU A 1 90 ? 11.039 0.392 2.879 1.00 68.62 90 LEU A O 1
ATOM 695 N N . ALA A 1 91 ? 9.431 -0.740 1.789 1.00 68.25 91 ALA A N 1
ATOM 696 C CA . ALA A 1 91 ? 8.493 0.372 1.788 1.00 68.25 91 ALA A CA 1
ATOM 697 C C . ALA A 1 91 ? 7.775 0.427 3.135 1.00 68.25 91 ALA A C 1
ATOM 699 O O . ALA A 1 91 ? 7.017 -0.476 3.487 1.00 68.25 91 ALA A O 1
ATOM 700 N N . TRP A 1 92 ? 8.028 1.494 3.883 1.00 78.44 92 TRP A N 1
ATOM 701 C CA . TRP A 1 92 ? 7.392 1.750 5.162 1.00 78.44 92 TRP A CA 1
ATOM 702 C C . TRP A 1 92 ? 6.375 2.879 5.017 1.00 78.44 92 TRP A C 1
ATOM 704 O O . TRP A 1 92 ? 6.697 3.953 4.509 1.00 78.44 92 TRP A O 1
ATOM 714 N N . ALA A 1 93 ? 5.156 2.645 5.497 1.00 79.69 93 ALA A N 1
ATOM 715 C CA . ALA A 1 93 ? 4.143 3.675 5.663 1.00 79.69 93 ALA A CA 1
ATOM 716 C C . ALA A 1 93 ? 3.786 3.782 7.145 1.00 79.69 93 ALA A C 1
ATOM 718 O O . ALA A 1 93 ? 3.659 2.784 7.853 1.00 79.69 93 ALA A O 1
ATOM 719 N N . LYS A 1 94 ? 3.618 5.011 7.625 1.00 84.81 94 LYS A N 1
ATOM 720 C CA . LYS A 1 94 ? 3.125 5.289 8.965 1.00 84.81 94 LYS A CA 1
ATOM 721 C C . LYS A 1 94 ? 1.690 4.768 9.083 1.00 84.81 94 LYS A C 1
ATOM 723 O O . LYS A 1 94 ? 0.818 5.303 8.391 1.00 84.81 94 LYS A O 1
ATOM 728 N N . PRO A 1 95 ? 1.424 3.818 9.993 1.00 86.25 95 PRO A N 1
ATOM 729 C CA . PRO A 1 95 ? 0.125 3.177 10.067 1.00 86.25 95 PRO A CA 1
ATOM 730 C C . PRO A 1 95 ? -0.977 4.163 10.448 1.00 86.25 95 PRO A C 1
ATOM 732 O O . PRO A 1 95 ? -0.761 5.108 11.225 1.00 86.25 95 PRO A O 1
ATOM 735 N N . VAL A 1 96 ? -2.176 3.945 9.913 1.00 89.12 96 VAL A N 1
ATOM 736 C CA . VAL A 1 96 ? -3.343 4.770 10.239 1.00 89.12 96 VAL A CA 1
ATOM 737 C C . VAL A 1 96 ? -3.887 4.381 11.620 1.00 89.12 96 VAL A C 1
ATOM 739 O O . VAL A 1 96 ? -4.234 3.223 11.849 1.00 89.12 96 VAL A O 1
ATOM 742 N N . PRO A 1 97 ? -3.988 5.334 12.567 1.00 91.44 97 PRO A N 1
ATOM 743 C CA . PRO A 1 97 ? -4.437 5.030 13.919 1.00 91.44 97 PRO A CA 1
ATOM 744 C C . PRO A 1 97 ? -5.935 4.725 13.946 1.00 91.44 97 PRO A C 1
ATOM 746 O O . PRO A 1 97 ? -6.729 5.418 13.305 1.00 91.44 97 PRO A O 1
ATOM 749 N N . TYR A 1 98 ? -6.320 3.746 14.759 1.00 95.06 98 TYR A N 1
ATOM 750 C CA . TYR A 1 98 ? -7.714 3.461 15.080 1.00 95.06 98 TYR A CA 1
ATOM 751 C C . TYR A 1 98 ? -7.853 3.034 16.548 1.00 95.06 98 TYR A C 1
ATOM 753 O O . TYR A 1 98 ? -6.891 2.571 17.165 1.00 95.06 98 TYR A O 1
ATOM 761 N N . ASN A 1 99 ? -9.044 3.203 17.115 1.00 94.44 99 ASN A N 1
ATOM 762 C CA . ASN A 1 99 ? -9.387 2.815 18.476 1.00 94.44 99 ASN A CA 1
ATOM 763 C C . ASN A 1 99 ? -10.381 1.635 18.465 1.00 94.44 99 ASN A C 1
ATOM 765 O O . ASN A 1 99 ? -11.565 1.842 18.180 1.00 94.44 99 ASN A O 1
ATOM 769 N N . PRO A 1 100 ? -9.946 0.414 18.837 1.00 92.94 100 PRO A N 1
ATOM 770 C CA . PRO A 1 100 ? -10.812 -0.765 18.892 1.00 92.94 100 PRO A CA 1
ATOM 771 C C . PRO A 1 100 ? -12.057 -0.589 19.769 1.00 92.94 100 PRO A C 1
ATOM 773 O O . PRO A 1 100 ? -13.110 -1.132 19.449 1.00 92.94 100 PRO A O 1
ATOM 776 N N . TYR A 1 101 ? -11.966 0.201 20.844 1.00 94.25 101 TYR A N 1
ATOM 777 C CA . TYR A 1 101 ? -13.066 0.418 21.790 1.00 94.25 101 TYR A CA 1
ATOM 778 C C . TYR A 1 101 ? -14.163 1.345 21.253 1.00 94.25 101 TYR A C 1
ATOM 780 O O . TYR A 1 101 ? -15.246 1.407 21.828 1.00 94.25 101 TYR A O 1
ATOM 788 N N . ARG A 1 102 ? -13.900 2.071 20.158 1.00 94.12 102 ARG A N 1
ATOM 789 C CA . ARG A 1 102 ? -14.897 2.907 19.467 1.00 94.12 102 ARG A CA 1
ATOM 790 C C . ARG A 1 102 ? -15.639 2.156 18.361 1.00 94.12 102 ARG A C 1
ATOM 792 O O . ARG A 1 102 ? -16.560 2.704 17.760 1.00 94.12 102 ARG A O 1
ATOM 799 N N . LEU A 1 103 ? -15.251 0.913 18.077 1.00 95.62 103 LEU A N 1
ATOM 800 C CA . LEU A 1 103 ? -15.908 0.101 17.063 1.00 95.62 103 LEU A CA 1
ATOM 801 C C . LEU A 1 103 ? -17.274 -0.372 17.574 1.00 95.62 103 LEU A C 1
ATOM 803 O O . LEU A 1 103 ? -17.398 -0.890 18.680 1.00 95.62 103 LEU A O 1
ATOM 807 N N . ARG A 1 104 ? -18.299 -0.257 16.727 1.00 94.50 104 ARG A N 1
ATOM 808 C CA . ARG A 1 104 ? -19.652 -0.784 16.977 1.00 94.50 104 ARG A CA 1
ATOM 809 C C . ARG A 1 104 ? -19.650 -2.297 17.190 1.00 94.50 104 ARG A C 1
ATOM 811 O O . ARG A 1 104 ? -20.455 -2.816 17.951 1.00 94.50 104 ARG A O 1
ATOM 818 N N . ASP A 1 105 ? -18.757 -2.995 16.494 1.00 92.62 105 ASP A N 1
ATOM 819 C CA . ASP A 1 105 ? -18.543 -4.434 16.622 1.00 92.62 105 ASP A CA 1
ATOM 820 C C . ASP A 1 105 ? -17.221 -4.678 17.354 1.00 92.62 105 ASP A C 1
ATOM 822 O O . ASP A 1 105 ? -16.157 -4.716 16.742 1.00 92.62 105 ASP A O 1
ATOM 826 N N . LEU A 1 106 ? -17.285 -4.834 18.675 1.00 92.94 106 LEU A N 1
ATOM 827 C CA . LEU A 1 106 ? -16.096 -5.051 19.505 1.00 92.94 106 LEU A CA 1
ATOM 828 C C . LEU A 1 106 ? -15.475 -6.442 19.305 1.00 92.94 106 LEU A C 1
ATOM 830 O O . LEU A 1 106 ? -14.286 -6.621 19.556 1.00 92.94 106 LEU A O 1
ATOM 834 N N . LYS A 1 107 ? -16.261 -7.430 18.852 1.00 94.00 107 LYS A N 1
ATOM 835 C CA . LYS A 1 107 ? -15.815 -8.826 18.739 1.00 94.00 107 LYS A CA 1
ATOM 836 C C . LYS A 1 107 ? -15.086 -9.089 17.425 1.00 94.00 107 LYS A C 1
ATOM 838 O O . LYS A 1 107 ? -14.016 -9.690 17.434 1.00 94.00 107 LYS A O 1
ATOM 843 N N . TYR A 1 108 ? -15.654 -8.650 16.301 1.00 96.31 108 TYR A N 1
ATOM 844 C CA . TYR A 1 108 ? -15.093 -8.893 14.966 1.00 96.31 108 TYR A CA 1
ATOM 845 C C . TYR A 1 108 ? -14.666 -7.615 14.240 1.00 96.31 108 TYR A C 1
ATOM 847 O O . TYR A 1 108 ? -14.071 -7.698 13.166 1.00 96.31 108 TYR A O 1
ATOM 855 N N . GLY A 1 109 ? -14.920 -6.431 14.802 1.00 95.06 109 GLY A N 1
ATOM 856 C CA . GLY A 1 109 ? -14.480 -5.162 14.224 1.00 95.06 109 GLY A CA 1
ATOM 857 C C . GLY A 1 109 ? -12.967 -5.078 14.027 1.00 95.06 109 GLY A C 1
ATOM 858 O O . GLY A 1 109 ? -12.555 -4.783 12.907 1.00 95.06 109 GLY A O 1
ATOM 859 N N . PRO A 1 110 ? -12.128 -5.404 15.031 1.00 96.06 110 PRO A N 1
ATOM 860 C CA . PRO A 1 110 ? -10.675 -5.393 14.860 1.00 96.06 110 PRO A CA 1
ATOM 861 C C . PRO A 1 110 ? -10.199 -6.325 13.739 1.00 96.06 110 PRO A C 1
ATOM 863 O O . PRO A 1 110 ? -9.341 -5.942 12.950 1.00 96.06 110 PRO A O 1
ATOM 866 N N . LEU A 1 111 ? -10.808 -7.510 13.603 1.00 96.62 111 LEU A N 1
ATOM 867 C CA . LEU A 1 111 ? -10.503 -8.444 12.514 1.00 96.62 111 LEU A CA 1
ATOM 868 C C . LEU A 1 111 ? -10.869 -7.856 11.143 1.00 96.62 111 LEU A C 1
ATOM 870 O O . LEU A 1 111 ? -10.073 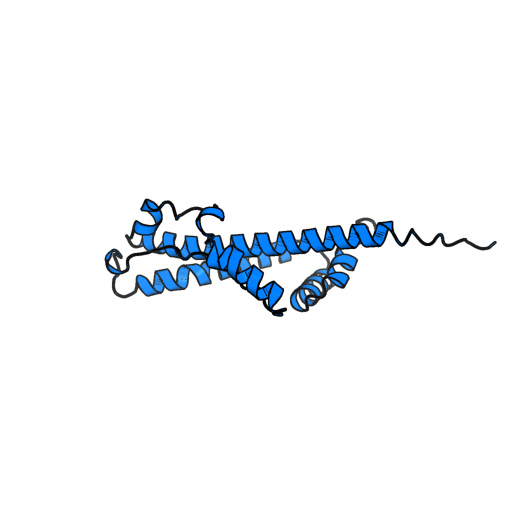-7.926 10.211 1.00 96.62 111 LEU A O 1
ATOM 874 N N . LYS A 1 112 ? -12.052 -7.243 11.015 1.00 97.00 112 LYS A N 1
ATOM 875 C CA . LYS A 1 112 ? -12.481 -6.575 9.774 1.00 97.00 112 LYS A CA 1
ATOM 876 C C . LYS A 1 112 ? -11.533 -5.440 9.395 1.00 97.00 112 LYS A C 1
ATOM 878 O O . LYS A 1 112 ? -11.163 -5.331 8.231 1.00 97.00 112 LYS A O 1
ATOM 883 N N . VAL A 1 113 ? -11.119 -4.627 10.372 1.00 96.81 113 VAL A N 1
ATOM 884 C CA . VAL A 1 113 ? -10.121 -3.571 10.162 1.00 96.81 113 VAL A CA 1
ATOM 885 C C . VAL A 1 113 ? -8.809 -4.193 9.701 1.00 96.81 113 VAL A C 1
ATOM 887 O O . VAL A 1 113 ? -8.323 -3.794 8.653 1.00 96.81 113 VAL A O 1
ATOM 890 N N . ALA A 1 114 ? -8.279 -5.203 10.394 1.00 95.56 114 ALA A N 1
ATOM 891 C CA . ALA A 1 114 ? -7.010 -5.852 10.051 1.00 95.56 114 ALA A CA 1
ATOM 892 C C . ALA A 1 114 ? -7.000 -6.504 8.656 1.00 95.56 114 ALA A C 1
ATOM 894 O O . ALA A 1 114 ? -5.968 -6.520 7.993 1.00 95.56 114 ALA A O 1
ATOM 895 N N . LEU A 1 115 ? -8.136 -7.013 8.176 1.00 97.44 115 LEU A N 1
ATOM 896 C CA . LEU A 1 115 ? -8.239 -7.590 6.832 1.00 97.44 115 LEU A CA 1
ATOM 897 C C . LEU A 1 115 ? -8.422 -6.541 5.727 1.00 97.44 115 LEU A C 1
ATOM 899 O O . LEU A 1 115 ? -8.153 -6.840 4.565 1.00 97.44 115 LEU A O 1
ATOM 903 N N . ALA A 1 116 ? -8.852 -5.321 6.058 1.00 97.44 116 ALA A N 1
ATOM 904 C CA . ALA A 1 116 ? -9.184 -4.303 5.064 1.00 97.44 116 ALA A CA 1
ATOM 905 C C . ALA A 1 116 ? -7.997 -3.906 4.171 1.00 97.44 116 ALA A C 1
ATOM 907 O O . ALA A 1 116 ? -8.160 -3.838 2.955 1.00 97.44 116 ALA A O 1
ATOM 908 N N . GLY A 1 117 ? -6.812 -3.693 4.751 1.00 95.88 117 GLY A N 1
ATOM 909 C CA . GLY A 1 117 ? -5.592 -3.374 4.001 1.00 95.88 117 GLY A CA 1
ATOM 910 C C . GLY A 1 117 ? -5.157 -4.501 3.052 1.00 95.88 117 GLY A C 1
ATOM 911 O O . GLY A 1 117 ? -5.018 -4.277 1.845 1.00 95.88 117 GLY A O 1
ATOM 912 N N . PRO A 1 118 ? -4.977 -5.747 3.532 1.00 96.50 118 PRO A N 1
ATOM 913 C CA . PRO A 1 118 ? -4.657 -6.874 2.657 1.00 96.50 118 PRO A CA 1
ATOM 914 C C . PRO A 1 118 ? -5.685 -7.073 1.536 1.00 96.50 118 PRO A C 1
ATOM 916 O O . PRO A 1 118 ? -5.310 -7.269 0.377 1.00 96.50 118 PRO A O 1
ATOM 919 N N . LEU A 1 119 ? -6.980 -6.953 1.849 1.00 97.88 119 LEU A N 1
ATOM 920 C CA . LEU A 1 119 ? -8.044 -7.055 0.852 1.00 97.88 119 LEU A CA 1
ATOM 921 C C . LEU A 1 119 ? -7.990 -5.921 -0.175 1.00 97.88 119 LEU A C 1
ATOM 923 O O . LEU A 1 119 ? -8.205 -6.189 -1.355 1.00 97.88 119 LEU A O 1
ATOM 927 N N . SER A 1 120 ? -7.661 -4.682 0.209 1.00 97.19 120 SER A N 1
ATOM 928 C CA . SER A 1 120 ? -7.521 -3.598 -0.771 1.00 97.19 120 SER A CA 1
ATOM 929 C C . SER A 1 120 ? -6.376 -3.851 -1.746 1.00 97.19 120 SER A C 1
ATOM 931 O O . SER A 1 120 ? -6.532 -3.602 -2.940 1.00 97.19 120 SER A O 1
ATOM 933 N N . ASN A 1 121 ? -5.257 -4.412 -1.277 1.00 95.62 121 ASN A N 1
ATOM 934 C CA . ASN A 1 121 ? -4.151 -4.792 -2.160 1.00 95.62 121 ASN A CA 1
ATOM 935 C C . ASN A 1 121 ? -4.551 -5.919 -3.112 1.00 95.62 121 ASN A C 1
ATOM 937 O O . ASN A 1 121 ? -4.236 -5.851 -4.299 1.00 95.62 121 ASN A O 1
ATOM 941 N N . LEU A 1 122 ? -5.292 -6.917 -2.626 1.00 96.62 122 LEU A N 1
ATOM 942 C CA . LEU A 1 122 ? -5.804 -7.990 -3.475 1.00 96.62 122 LEU A CA 1
ATOM 943 C C . LEU A 1 122 ? -6.767 -7.454 -4.544 1.00 96.62 122 LEU A C 1
ATOM 945 O O . LEU A 1 122 ? -6.657 -7.824 -5.710 1.00 96.62 122 LEU A O 1
ATOM 949 N N . ILE A 1 123 ? -7.671 -6.544 -4.172 1.00 97.19 123 ILE A N 1
ATOM 950 C CA . ILE A 1 123 ? -8.594 -5.889 -5.109 1.00 97.19 123 ILE A CA 1
ATOM 951 C C . ILE A 1 123 ? -7.817 -5.099 -6.169 1.00 97.19 123 ILE A C 1
ATOM 953 O O . ILE A 1 123 ? -8.122 -5.218 -7.356 1.00 97.19 123 ILE A O 1
ATOM 957 N N . MET A 1 124 ? -6.790 -4.339 -5.773 1.00 95.56 124 MET A N 1
ATOM 958 C CA . MET A 1 124 ? -5.922 -3.635 -6.723 1.00 95.56 124 MET A CA 1
ATOM 959 C C . MET A 1 124 ? -5.203 -4.609 -7.658 1.00 95.56 124 MET A C 1
ATOM 961 O O . MET A 1 124 ? -5.216 -4.400 -8.868 1.00 95.56 124 MET A O 1
ATOM 965 N N . ALA A 1 125 ? -4.628 -5.691 -7.129 1.00 92.56 125 ALA A N 1
ATOM 966 C CA . ALA A 1 125 ? -3.936 -6.701 -7.925 1.00 92.56 125 ALA A CA 1
ATOM 967 C C . ALA A 1 125 ? -4.865 -7.339 -8.967 1.00 92.56 125 ALA A C 1
ATOM 969 O O . ALA A 1 125 ? -4.499 -7.440 -10.137 1.00 92.56 125 ALA A O 1
ATOM 970 N N . VAL A 1 126 ? -6.090 -7.700 -8.577 1.00 95.56 126 VAL A N 1
ATOM 971 C CA . VAL A 1 126 ? -7.108 -8.221 -9.502 1.00 95.56 126 VAL A CA 1
ATOM 972 C C . VAL A 1 126 ? -7.491 -7.170 -10.546 1.00 95.56 126 VAL A C 1
ATOM 974 O O . VAL A 1 126 ? -7.556 -7.487 -11.733 1.00 95.56 126 VAL A O 1
ATOM 977 N N . GLY A 1 127 ? -7.692 -5.913 -10.139 1.00 95.19 127 GLY A N 1
ATOM 978 C CA . GLY A 1 127 ? -7.991 -4.809 -11.054 1.00 95.19 127 GLY A CA 1
ATOM 979 C C . GLY A 1 127 ? -6.898 -4.605 -12.106 1.00 95.19 127 GLY A C 1
ATOM 980 O O . GLY A 1 127 ? -7.192 -4.551 -13.302 1.00 95.19 127 GLY A O 1
ATOM 981 N N . PHE A 1 128 ? -5.631 -4.577 -11.687 1.00 91.50 128 PHE A N 1
ATOM 982 C CA . PHE A 1 128 ? -4.490 -4.470 -12.596 1.00 91.50 128 PHE A CA 1
ATOM 983 C C . PHE A 1 128 ? -4.305 -5.717 -13.464 1.00 91.50 128 PHE A C 1
ATOM 985 O O . PHE A 1 128 ? -3.965 -5.584 -14.637 1.00 91.50 128 PHE A O 1
ATOM 992 N N . ALA A 1 129 ? -4.580 -6.915 -12.946 1.00 89.31 129 ALA A N 1
ATOM 993 C CA . ALA A 1 129 ? -4.535 -8.145 -13.734 1.00 89.31 129 ALA A CA 1
ATOM 994 C C . ALA A 1 129 ? -5.596 -8.147 -14.847 1.00 89.31 129 ALA A C 1
ATOM 996 O O . ALA A 1 129 ? -5.302 -8.507 -15.988 1.00 89.31 129 ALA A O 1
ATOM 997 N N . ILE A 1 130 ? -6.818 -7.693 -14.547 1.00 93.06 130 ILE A N 1
ATOM 998 C CA . ILE A 1 130 ? -7.878 -7.520 -15.550 1.00 93.06 130 ILE A CA 1
ATOM 999 C C . ILE A 1 130 ? -7.459 -6.466 -16.575 1.00 93.06 130 ILE A C 1
ATOM 1001 O O . ILE A 1 130 ? -7.553 -6.718 -17.775 1.00 93.06 130 ILE A O 1
ATOM 1005 N N . PHE A 1 131 ? -6.943 -5.321 -16.128 1.00 91.38 131 PHE A N 1
ATOM 1006 C CA . PHE A 1 131 ? -6.444 -4.280 -17.024 1.00 91.38 131 PHE A CA 1
ATOM 1007 C C . PHE A 1 131 ? -5.356 -4.819 -17.967 1.00 91.38 131 PHE A C 1
ATOM 1009 O O . PHE A 1 131 ? -5.474 -4.696 -19.184 1.00 91.38 131 PHE A O 1
ATOM 1016 N N . ALA A 1 132 ? -4.358 -5.527 -17.432 1.00 87.31 132 ALA A N 1
ATOM 1017 C CA . ALA A 1 132 ? -3.300 -6.165 -18.212 1.00 87.31 132 ALA A CA 1
ATOM 1018 C C . ALA A 1 132 ? -3.835 -7.226 -19.189 1.00 87.31 132 ALA A C 1
ATOM 1020 O O . ALA A 1 132 ? -3.303 -7.398 -20.291 1.00 87.31 132 ALA A O 1
ATOM 1021 N N . ARG A 1 133 ? -4.914 -7.932 -18.832 1.00 86.25 133 ARG A N 1
ATOM 1022 C CA . ARG A 1 133 ? -5.595 -8.870 -19.735 1.00 86.25 133 ARG A CA 1
ATOM 1023 C C . ARG A 1 133 ? -6.227 -8.150 -20.926 1.00 86.25 133 ARG A C 1
ATOM 1025 O O . ARG A 1 133 ? -6.098 -8.655 -22.038 1.00 86.25 133 ARG A O 1
ATOM 1032 N N . LEU A 1 134 ? -6.855 -6.997 -20.699 1.00 91.19 134 LEU A N 1
ATOM 1033 C CA . LEU A 1 134 ? -7.527 -6.197 -21.731 1.00 91.19 134 LEU A CA 1
ATOM 1034 C C . LEU A 1 134 ? -6.558 -5.486 -22.684 1.00 91.19 134 LEU A C 1
ATOM 1036 O O . LEU A 1 134 ? -6.942 -5.172 -23.808 1.00 91.19 134 LEU A O 1
ATOM 1040 N N . LEU A 1 135 ? -5.304 -5.267 -22.275 1.00 89.50 135 LEU A N 1
ATOM 1041 C CA . LEU A 1 135 ? -4.276 -4.743 -23.174 1.00 89.50 135 LEU A CA 1
ATOM 1042 C C . LEU A 1 135 ? -4.079 -5.687 -24.368 1.00 89.50 135 LEU A C 1
ATOM 1044 O O . LEU A 1 135 ? -3.782 -6.873 -24.193 1.00 89.50 135 LEU A O 1
ATOM 1048 N N . MET A 1 136 ? -4.196 -5.152 -25.582 1.00 88.06 136 MET A N 1
ATOM 1049 C CA . MET A 1 136 ? -4.020 -5.879 -26.846 1.00 88.06 136 MET A CA 1
ATOM 1050 C C . MET A 1 136 ? -2.532 -6.081 -27.182 1.00 88.06 136 MET A C 1
ATOM 1052 O O . MET A 1 136 ? -2.060 -5.715 -28.251 1.00 88.06 136 MET A O 1
ATOM 1056 N N . ILE A 1 137 ? -1.779 -6.637 -26.235 1.00 85.94 137 ILE A N 1
ATOM 1057 C CA . ILE A 1 137 ? -0.357 -6.970 -26.377 1.00 85.94 137 ILE A CA 1
ATOM 1058 C C . ILE A 1 137 ? -0.239 -8.491 -26.594 1.00 85.94 137 ILE A C 1
ATOM 1060 O O . ILE A 1 137 ? -0.992 -9.242 -25.958 1.00 85.94 137 ILE A O 1
ATOM 1064 N N . PRO A 1 138 ? 0.679 -8.980 -27.450 1.00 88.31 138 PRO A N 1
ATOM 1065 C CA . PRO A 1 138 ? 0.911 -10.413 -27.622 1.00 88.31 138 PRO A CA 1
ATOM 1066 C C . PRO A 1 138 ? 1.189 -11.138 -26.295 1.00 88.31 138 PRO A C 1
ATOM 1068 O O . PRO A 1 138 ? 1.866 -10.616 -25.408 1.00 88.31 138 PRO A O 1
ATOM 1071 N N . GLN A 1 139 ? 0.682 -12.369 -26.154 1.00 86.31 139 GLN A N 1
ATOM 1072 C CA . GLN A 1 139 ? 0.806 -13.138 -24.905 1.00 86.31 139 GLN A CA 1
ATOM 1073 C C . GLN A 1 139 ? 2.264 -13.414 -24.513 1.00 86.31 139 GLN A C 1
ATOM 1075 O O . GLN A 1 139 ? 2.588 -13.340 -23.330 1.00 86.31 139 GLN A O 1
ATOM 1080 N N . HIS A 1 140 ? 3.140 -13.679 -25.491 1.00 84.69 140 HIS A N 1
ATOM 1081 C CA . HIS A 1 140 ? 4.567 -13.899 -25.236 1.00 84.69 140 HIS A CA 1
ATOM 1082 C C . HIS A 1 140 ? 5.212 -12.662 -24.591 1.00 84.69 140 HIS A C 1
ATOM 1084 O O . HIS A 1 140 ? 5.869 -12.782 -23.565 1.00 84.69 140 HIS A O 1
ATOM 1090 N N . THR A 1 141 ? 4.914 -11.463 -25.104 1.00 85.06 141 THR A N 1
ATOM 1091 C CA . THR A 1 141 ? 5.435 -10.202 -24.567 1.00 85.06 141 THR A CA 1
ATOM 1092 C C . THR A 1 141 ? 4.941 -9.968 -23.142 1.00 85.06 141 THR A C 1
ATOM 1094 O O . THR A 1 141 ? 5.708 -9.544 -22.286 1.00 85.06 141 THR A O 1
ATOM 1097 N N . LYS A 1 142 ? 3.673 -10.289 -22.841 1.00 83.81 142 LYS A N 1
ATOM 1098 C CA . LYS A 1 142 ? 3.144 -10.198 -21.466 1.00 83.81 142 LY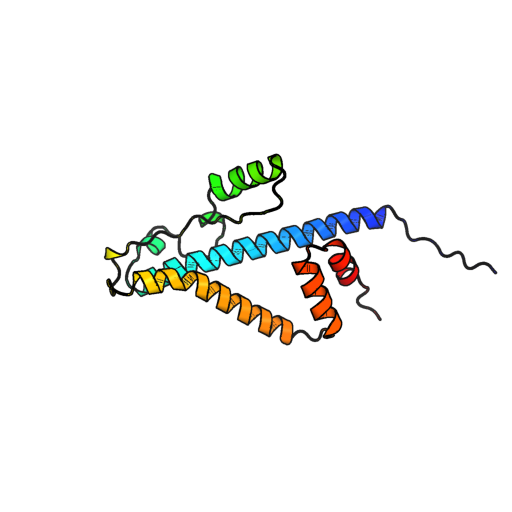S A CA 1
ATOM 1099 C C . LYS A 1 142 ? 3.901 -11.116 -20.502 1.00 83.81 142 LYS A C 1
ATOM 1101 O O . LYS A 1 142 ? 4.209 -10.700 -19.388 1.00 83.81 142 LYS A O 1
ATOM 1106 N N . LEU A 1 143 ? 4.185 -12.349 -20.924 1.00 86.56 143 LEU A N 1
ATOM 1107 C CA . LEU A 1 143 ? 4.911 -13.327 -20.117 1.00 86.56 143 LEU A CA 1
ATOM 1108 C C . LEU A 1 143 ? 6.362 -12.894 -19.881 1.00 86.56 143 LEU A C 1
ATOM 1110 O O . LEU A 1 143 ? 6.831 -12.926 -18.748 1.00 86.56 143 LEU A O 1
ATOM 1114 N N . GLU A 1 144 ? 7.047 -12.437 -20.924 1.00 85.38 144 GLU A N 1
ATOM 1115 C CA . GLU A 1 144 ? 8.419 -11.937 -20.829 1.00 85.38 144 GLU A CA 1
ATOM 1116 C C . GLU A 1 144 ? 8.514 -10.687 -19.945 1.00 85.38 144 GLU A C 1
ATOM 1118 O O . GLU A 1 144 ? 9.406 -10.609 -19.101 1.00 85.38 144 GLU A O 1
ATOM 1123 N N . LEU A 1 145 ? 7.569 -9.744 -20.056 1.00 84.00 145 LEU A N 1
ATOM 1124 C CA . LEU A 1 145 ? 7.505 -8.585 -19.161 1.00 84.00 145 LEU A CA 1
ATOM 1125 C C . LEU A 1 145 ? 7.351 -9.030 -17.699 1.00 84.00 145 LEU A C 1
ATOM 1127 O O . LEU A 1 145 ? 8.054 -8.531 -16.824 1.00 84.00 145 LEU A O 1
ATOM 1131 N N . ALA A 1 146 ? 6.468 -9.995 -17.427 1.00 83.69 146 ALA A N 1
ATOM 1132 C CA . ALA A 1 146 ? 6.269 -10.507 -16.076 1.00 83.69 146 ALA A CA 1
ATOM 1133 C C . ALA A 1 146 ? 7.533 -11.194 -15.529 1.00 83.69 146 ALA A C 1
ATOM 1135 O O . ALA A 1 146 ? 7.978 -10.867 -14.430 1.00 83.69 146 ALA A O 1
ATOM 1136 N N . ILE A 1 147 ? 8.138 -12.108 -16.294 1.00 86.25 147 ILE A N 1
ATOM 1137 C CA . ILE A 1 147 ? 9.336 -12.853 -15.875 1.00 86.25 147 ILE A CA 1
ATOM 1138 C C . ILE A 1 147 ? 10.493 -11.898 -15.588 1.00 86.25 147 ILE A C 1
ATOM 1140 O O . ILE A 1 147 ? 11.077 -11.960 -14.506 1.00 86.25 147 ILE A O 1
ATOM 1144 N N . ASN A 1 148 ? 10.795 -10.986 -16.516 1.00 83.69 148 ASN A N 1
ATOM 1145 C CA . ASN A 1 148 ? 11.918 -10.068 -16.348 1.00 83.69 148 ASN A CA 1
ATOM 1146 C C . ASN A 1 148 ? 11.687 -9.088 -15.185 1.00 83.69 148 ASN A C 1
ATOM 1148 O O . ASN A 1 148 ? 12.642 -8.742 -14.492 1.00 83.69 148 ASN A O 1
ATOM 1152 N N . PHE A 1 149 ? 10.438 -8.698 -14.906 1.00 82.25 149 PHE A N 1
ATOM 1153 C CA . PHE A 1 149 ? 10.104 -7.903 -13.721 1.00 82.25 149 PHE A CA 1
ATOM 1154 C C . PHE A 1 149 ? 10.358 -8.663 -12.415 1.00 82.25 149 PHE A C 1
ATOM 1156 O O . PHE A 1 149 ? 11.049 -8.149 -11.537 1.00 82.25 149 PHE A O 1
ATOM 1163 N N . PHE A 1 150 ? 9.862 -9.897 -12.282 1.00 81.88 150 PHE A N 1
ATOM 1164 C CA . PHE A 1 150 ? 10.048 -10.688 -11.057 1.00 81.88 150 PHE A CA 1
ATOM 1165 C C . PHE A 1 150 ? 11.498 -11.118 -10.824 1.00 81.88 150 PHE A C 1
ATOM 1167 O O . PHE A 1 150 ? 11.914 -11.268 -9.678 1.00 81.88 150 PHE A O 1
ATOM 1174 N N . GLN A 1 151 ? 12.273 -11.292 -11.892 1.00 83.62 151 GLN A N 1
ATOM 1175 C CA . GLN A 1 151 ? 13.702 -11.599 -11.811 1.00 83.62 151 GLN A CA 1
ATOM 1176 C C . GLN A 1 151 ? 14.574 -10.353 -11.600 1.00 83.62 151 GLN A C 1
ATOM 1178 O O . GLN A 1 151 ? 15.794 -10.479 -11.538 1.00 83.62 151 GLN A O 1
ATOM 1183 N N . GLY A 1 152 ? 13.987 -9.151 -11.533 1.00 74.38 152 GLY A N 1
ATOM 1184 C CA . GLY A 1 152 ? 14.741 -7.897 -11.442 1.00 74.38 152 GLY A CA 1
ATOM 1185 C C . GLY A 1 152 ? 15.647 -7.640 -12.653 1.00 74.38 152 GLY A C 1
ATOM 1186 O O . GLY A 1 152 ? 16.601 -6.872 -12.562 1.00 74.38 152 GLY A O 1
ATOM 1187 N N . SER A 1 153 ? 15.370 -8.284 -13.791 1.00 80.81 153 SER A N 1
ATOM 1188 C CA . SER A 1 153 ? 16.133 -8.160 -15.037 1.00 80.81 153 SER A CA 1
ATOM 1189 C C . SER A 1 153 ? 15.700 -6.905 -15.799 1.00 80.81 153 SER A C 1
ATOM 1191 O O . SER A 1 153 ? 15.119 -6.973 -16.886 1.00 80.81 153 SER A O 1
ATOM 1193 N N . PHE A 1 154 ? 15.949 -5.739 -15.198 1.00 75.06 154 PHE A N 1
ATOM 1194 C CA . PHE A 1 154 ? 15.503 -4.451 -15.734 1.00 75.06 154 PHE A CA 1
ATOM 1195 C C . PHE A 1 154 ? 16.141 -4.114 -17.087 1.00 75.06 154 PHE A C 1
ATOM 1197 O O . PHE A 1 154 ? 15.483 -3.487 -17.910 1.00 75.06 154 PHE A O 1
ATOM 1204 N N . ASP A 1 155 ? 17.347 -4.604 -17.377 1.00 74.06 155 ASP A N 1
ATOM 1205 C CA . ASP A 1 155 ? 17.995 -4.423 -18.685 1.00 74.06 155 ASP A CA 1
ATOM 1206 C C . ASP A 1 155 ? 17.211 -5.095 -19.823 1.00 74.06 155 ASP A C 1
ATOM 1208 O O . ASP A 1 155 ? 17.016 -4.510 -20.890 1.00 74.06 155 ASP A O 1
ATOM 1212 N N . ASN A 1 156 ? 16.677 -6.295 -19.577 1.00 76.19 156 ASN A N 1
ATOM 1213 C CA . ASN A 1 156 ? 15.842 -7.008 -20.543 1.00 76.19 156 ASN A CA 1
ATOM 1214 C C . ASN A 1 156 ? 14.477 -6.330 -20.704 1.00 76.19 156 ASN A C 1
ATOM 1216 O O . ASN A 1 156 ? 14.012 -6.149 -21.829 1.00 76.19 156 ASN A O 1
ATOM 1220 N N . LEU A 1 157 ? 13.861 -5.893 -19.596 1.00 73.12 157 LEU A N 1
ATOM 1221 C CA . LEU A 1 157 ? 12.628 -5.094 -19.632 1.00 73.12 157 LEU A CA 1
ATOM 1222 C C . LEU A 1 157 ? 12.805 -3.839 -20.486 1.00 73.12 157 LEU A C 1
ATOM 1224 O O . LEU A 1 157 ? 11.941 -3.505 -21.291 1.00 73.12 157 LEU A O 1
ATOM 1228 N N . LEU A 1 158 ? 13.940 -3.163 -20.344 1.00 70.12 158 LEU A N 1
ATOM 1229 C CA . LEU A 1 158 ? 14.267 -1.979 -21.125 1.00 70.12 158 LEU A CA 1
ATOM 1230 C C . LEU A 1 158 ? 14.485 -2.293 -22.593 1.00 70.12 158 LEU A C 1
ATOM 1232 O O . LEU A 1 158 ? 13.993 -1.552 -23.440 1.00 70.12 158 LEU A O 1
ATOM 1236 N N . GLY A 1 159 ? 15.167 -3.391 -22.914 1.00 74.31 159 GLY A N 1
ATOM 1237 C CA . GLY A 1 159 ? 15.291 -3.864 -24.292 1.00 74.31 159 GLY A CA 1
ATOM 1238 C C . GLY A 1 159 ? 13.922 -4.072 -24.944 1.00 74.31 159 GLY A C 1
ATOM 1239 O O . GLY A 1 159 ? 13.695 -3.622 -26.063 1.00 74.31 159 GLY A O 1
ATOM 1240 N N . MET A 1 160 ? 12.973 -4.649 -24.206 1.00 72.50 160 MET A N 1
ATOM 1241 C CA . MET A 1 160 ? 11.606 -4.869 -24.685 1.00 72.50 160 MET A CA 1
ATOM 1242 C C . MET A 1 160 ? 10.789 -3.573 -24.799 1.00 72.50 160 MET A C 1
ATOM 1244 O O . MET A 1 160 ? 10.048 -3.393 -25.762 1.00 72.50 160 MET A O 1
ATOM 1248 N N . MET A 1 161 ? 10.915 -2.661 -23.830 1.00 70.56 161 MET A N 1
ATOM 1249 C CA . MET A 1 161 ? 10.180 -1.387 -23.798 1.00 70.56 161 MET A CA 1
ATOM 1250 C C . MET A 1 161 ? 10.766 -0.321 -24.735 1.00 70.56 161 MET A C 1
ATOM 1252 O O . MET A 1 161 ? 10.068 0.624 -25.094 1.00 70.56 161 MET A O 1
ATOM 1256 N N . SER A 1 162 ? 12.038 -0.453 -25.119 1.00 67.50 162 SER A N 1
ATOM 1257 C CA . SER A 1 162 ? 12.726 0.436 -26.069 1.00 67.50 162 SER A CA 1
ATOM 1258 C C . SER A 1 162 ? 12.509 0.051 -27.535 1.00 67.50 162 SER A C 1
ATOM 1260 O O . SER A 1 162 ? 12.975 0.765 -28.425 1.00 67.50 162 SER A O 1
ATOM 1262 N N . GLY A 1 163 ? 11.784 -1.044 -27.795 1.00 57.09 163 GLY A N 1
ATOM 1263 C CA . GLY A 1 163 ? 11.402 -1.463 -29.137 1.00 57.09 163 GLY A CA 1
ATOM 1264 C C . GLY A 1 163 ? 10.632 -0.371 -29.887 1.00 57.09 163 GLY A C 1
ATOM 1265 O O . GLY A 1 163 ? 9.736 0.273 -29.343 1.00 57.09 163 GLY A O 1
ATOM 1266 N N . SER A 1 164 ? 10.996 -0.167 -31.155 1.00 46.31 164 SER A N 1
ATOM 1267 C CA . SER A 1 164 ? 10.271 0.689 -32.095 1.00 46.31 164 SER A CA 1
ATOM 1268 C C . SER A 1 164 ? 8.798 0.274 -32.133 1.00 46.31 164 SER A C 1
ATOM 1270 O O . SER A 1 164 ? 8.491 -0.870 -32.455 1.00 46.31 164 SER A O 1
ATOM 1272 N N . PHE A 1 165 ? 7.881 1.212 -31.880 1.00 43.50 165 PHE A N 1
ATOM 1273 C CA . PHE A 1 165 ? 6.429 1.052 -32.075 1.00 43.50 165 PHE A CA 1
ATOM 1274 C C . PHE A 1 165 ? 6.024 0.846 -33.551 1.00 43.50 165 PHE A C 1
ATOM 1276 O O . PHE A 1 165 ? 4.861 1.008 -33.912 1.00 43.50 165 PHE A O 1
ATOM 1283 N N . ILE A 1 166 ? 6.986 0.535 -34.416 1.00 39.56 166 ILE A N 1
ATOM 1284 C CA . ILE A 1 166 ? 6.830 0.381 -35.852 1.00 39.56 166 ILE A CA 1
ATOM 1285 C C . ILE A 1 166 ? 7.577 -0.896 -36.234 1.00 39.56 166 ILE A C 1
ATOM 1287 O O . ILE A 1 166 ? 8.803 -0.884 -36.360 1.00 39.56 166 ILE A O 1
ATOM 1291 N N . ASN A 1 167 ? 6.811 -1.975 -36.365 1.00 35.72 167 ASN A N 1
ATOM 1292 C CA . ASN A 1 167 ? 7.011 -3.047 -37.334 1.00 35.72 167 ASN A CA 1
ATOM 1293 C C . ASN A 1 167 ? 5.680 -3.220 -38.062 1.00 35.72 167 ASN A C 1
ATOM 1295 O O . ASN A 1 167 ? 4.645 -3.240 -37.355 1.00 35.72 167 ASN A O 1
#

Solvent-accessible surface area (backbone atoms only — not comparable to full-atom values): 9536 Å² total; per-residue (Å²): 135,83,79,80,76,76,74,81,58,77,65,70,51,52,57,52,49,52,52,51,52,51,50,53,51,51,50,52,52,51,51,51,52,52,50,50,37,49,20,36,30,32,25,29,50,44,34,38,75,37,56,20,52,58,19,57,77,71,66,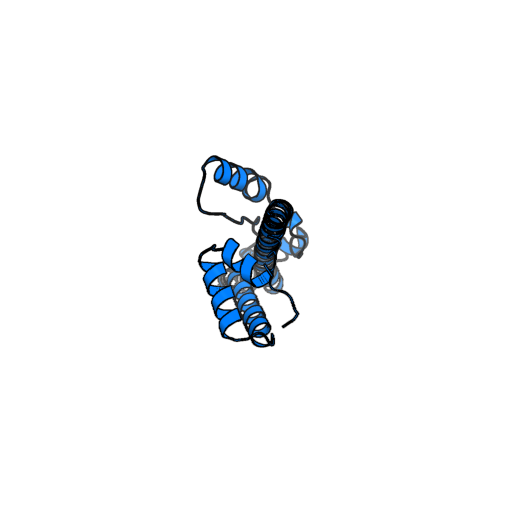53,72,47,87,57,57,76,81,32,51,37,70,55,48,59,46,50,46,53,52,51,33,61,76,67,67,50,96,64,85,76,88,47,65,51,76,57,55,74,52,65,88,48,27,78,43,69,85,56,37,61,57,54,23,68,46,28,20,63,49,46,49,50,51,49,51,51,51,51,51,52,52,60,63,69,46,95,62,61,70,66,59,56,50,52,49,51,51,27,57,78,68,66,36,58,71,59,44,44,58,65,70,66,51,71,98,72,129

pLDDT: mean 82.57, std 14.91, range [35.72, 97.88]